Protein AF-A0A2U3C3G6-F1 (afdb_monomer_lite)

pLDDT: mean 70.12, std 12.12, range [46.81, 87.06]

Foldseek 3Di:
DVVVLLVLLLLLLVLLLVCLPPPCNVVLLQLVLCLQCVPPPVSSVVSSVVSVVLSVQCVVCVVVVPPVSVVVSSVVSSVVLVVSCVVPVVSVVSSVVSCCVRGDPPPPDDDDPDDPDPPPDDDDDDPDDPPDDDDDDDD

Secondary structure (DSSP, 8-state):
-HHHHHHHHHHHHHHHHHHTTSTTHHHHHHHHHHHHHTT-HHHHHHHHHHHHHHHHHHHHHHHTT-HHHHHHHHHHHHHHHHHHHHH-TTHHHHHHHHHHHHS------------SS---S-----S---S--PPPPP-

Structure (mmCIF, N/CA/C/O backbone):
data_AF-A0A2U3C3G6-F1
#
_entry.id   AF-A0A2U3C3G6-F1
#
loop_
_atom_site.group_PDB
_atom_site.id
_atom_site.type_symbol
_atom_site.label_atom_id
_atom_site.label_alt_id
_atom_site.label_comp_id
_atom_site.label_asym_id
_atom_site.label_entity_id
_atom_site.label_seq_id
_atom_site.pdbx_PDB_ins_code
_atom_site.Cartn_x
_atom_site.Cartn_y
_atom_site.Cartn_z
_atom_site.occupancy
_atom_site.B_iso_or_equiv
_atom_site.auth_seq_id
_atom_site.auth_comp_id
_atom_site.auth_asym_id
_atom_site.auth_atom_id
_atom_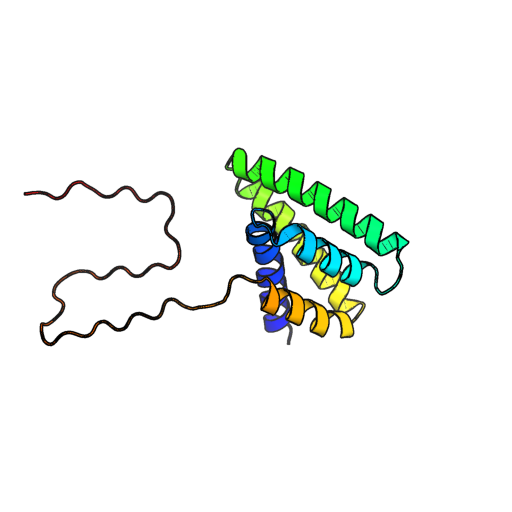site.pdbx_PDB_model_num
ATOM 1 N N . MET A 1 1 ? -19.864 -11.449 -4.490 1.00 47.25 1 MET A N 1
ATOM 2 C CA . MET A 1 1 ? -19.214 -10.653 -3.429 1.00 47.25 1 MET A CA 1
ATOM 3 C C . MET A 1 1 ? -17.730 -10.986 -3.290 1.00 47.25 1 MET A C 1
ATOM 5 O O . MET A 1 1 ? -16.923 -10.081 -3.440 1.00 47.25 1 MET A O 1
ATOM 9 N N . GLU A 1 2 ? -17.328 -12.249 -3.109 1.00 48.31 2 GLU A N 1
ATOM 10 C CA . GLU A 1 2 ? -15.903 -12.650 -3.076 1.00 48.31 2 GLU A CA 1
ATOM 11 C C . GLU A 1 2 ? -15.051 -12.307 -4.322 1.00 48.31 2 GLU A C 1
ATOM 13 O O . GLU A 1 2 ? -13.929 -11.834 -4.135 1.00 48.31 2 GLU A O 1
ATOM 18 N N . PRO A 1 3 ? -15.530 -12.435 -5.580 1.00 51.25 3 PRO A N 1
ATOM 19 C CA . PRO A 1 3 ? -14.701 -12.106 -6.746 1.00 51.25 3 PRO A CA 1
ATOM 20 C C . PRO A 1 3 ? -14.418 -10.602 -6.876 1.00 51.25 3 PRO A C 1
ATOM 22 O O . PRO A 1 3 ? -13.361 -10.218 -7.367 1.00 51.25 3 PRO A O 1
ATOM 25 N N . GLN A 1 4 ? -15.322 -9.741 -6.391 1.00 51.25 4 GLN A N 1
ATOM 26 C CA . GLN A 1 4 ? -15.100 -8.291 -6.373 1.00 51.25 4 GLN A CA 1
ATOM 27 C C . GLN A 1 4 ? -14.078 -7.879 -5.302 1.00 51.25 4 GLN A C 1
ATOM 29 O O . GLN A 1 4 ? -13.281 -6.977 -5.534 1.00 51.25 4 GLN A O 1
ATOM 34 N N . LEU A 1 5 ? -14.072 -8.557 -4.149 1.00 55.59 5 LEU A N 1
ATOM 35 C CA . LEU A 1 5 ? -13.086 -8.344 -3.083 1.00 55.59 5 LEU A CA 1
ATOM 36 C C . LEU A 1 5 ? -11.692 -8.835 -3.487 1.00 55.59 5 LEU A C 1
ATOM 38 O O . LEU A 1 5 ? -10.709 -8.158 -3.203 1.00 55.59 5 LEU A O 1
ATOM 42 N N . ALA A 1 6 ? -11.606 -9.968 -4.187 1.00 56.62 6 ALA A N 1
ATOM 43 C CA . ALA A 1 6 ? -10.348 -10.464 -4.738 1.00 56.62 6 ALA A CA 1
ATOM 44 C C . ALA A 1 6 ? -9.783 -9.507 -5.800 1.00 56.62 6 ALA A C 1
ATOM 46 O O . ALA A 1 6 ? -8.618 -9.135 -5.718 1.00 56.62 6 ALA A O 1
ATOM 47 N N . ALA A 1 7 ? -10.615 -9.029 -6.733 1.00 58.50 7 ALA A N 1
ATOM 48 C CA . ALA A 1 7 ? -10.197 -8.059 -7.745 1.00 58.50 7 ALA A CA 1
ATOM 49 C C . ALA A 1 7 ? -9.753 -6.716 -7.136 1.00 58.50 7 ALA A C 1
ATOM 51 O O . ALA A 1 7 ? -8.765 -6.136 -7.585 1.00 58.50 7 ALA A O 1
ATOM 52 N N . LEU A 1 8 ? -10.437 -6.243 -6.086 1.00 57.00 8 LEU A N 1
ATOM 53 C CA . LEU A 1 8 ? -10.054 -5.028 -5.364 1.00 57.00 8 LEU A CA 1
ATOM 54 C C . LEU A 1 8 ? -8.735 -5.211 -4.601 1.00 57.00 8 LEU A C 1
ATOM 56 O O . LEU A 1 8 ? -7.910 -4.306 -4.599 1.00 57.00 8 LEU A O 1
ATOM 60 N N . ALA A 1 9 ? -8.511 -6.380 -3.999 1.00 57.12 9 ALA A N 1
ATOM 61 C CA . ALA A 1 9 ? -7.263 -6.697 -3.310 1.00 57.12 9 ALA A CA 1
ATOM 62 C C . ALA A 1 9 ? -6.090 -6.815 -4.298 1.00 57.12 9 ALA A C 1
ATOM 64 O O . ALA A 1 9 ? -5.029 -6.251 -4.054 1.00 57.12 9 ALA A O 1
ATOM 65 N N . THR A 1 10 ? -6.299 -7.450 -5.455 1.00 59.34 10 THR A N 1
ATOM 66 C CA . THR A 1 10 ? -5.301 -7.498 -6.531 1.00 59.34 10 THR A CA 1
ATOM 67 C C . THR A 1 10 ? -4.997 -6.096 -7.069 1.00 59.34 10 THR A C 1
ATOM 69 O O . THR A 1 10 ? -3.829 -5.726 -7.155 1.00 59.34 10 THR A O 1
ATOM 72 N N . SER A 1 11 ? -6.021 -5.281 -7.359 1.00 57.75 11 SER A N 1
ATOM 73 C CA . SER A 1 11 ? -5.859 -3.897 -7.833 1.00 57.75 11 SER A CA 1
ATOM 74 C C . SER A 1 11 ? -5.152 -3.010 -6.797 1.00 57.75 11 SER A C 1
ATOM 76 O O . SER A 1 11 ? -4.205 -2.292 -7.134 1.00 57.75 11 SER A O 1
ATOM 78 N N . GLY A 1 12 ? -5.535 -3.137 -5.524 1.00 53.19 12 GLY A N 1
ATOM 79 C CA . GLY A 1 12 ? -4.923 -2.465 -4.380 1.00 53.19 12 GLY A CA 1
ATOM 80 C C . GLY A 1 12 ? -3.504 -2.931 -4.054 1.00 53.19 12 GLY A C 1
ATOM 81 O O . GLY A 1 12 ? -2.791 -2.198 -3.385 1.00 53.19 12 GLY A O 1
ATOM 82 N N . ALA A 1 13 ? -3.064 -4.087 -4.561 1.00 57.66 13 ALA A N 1
ATOM 83 C CA . ALA A 1 13 ? -1.692 -4.581 -4.426 1.00 57.66 13 ALA A CA 1
ATOM 84 C C . ALA A 1 13 ? -0.801 -4.224 -5.638 1.00 57.66 13 ALA A C 1
ATOM 86 O O . ALA A 1 13 ? 0.409 -4.083 -5.497 1.00 57.66 13 ALA A O 1
ATOM 87 N N . THR A 1 14 ? -1.373 -3.998 -6.828 1.00 56.50 14 THR A N 1
ATOM 88 C CA . THR A 1 14 ? -0.656 -3.401 -7.982 1.00 56.50 14 THR A CA 1
ATOM 89 C C . THR A 1 14 ? -0.460 -1.887 -7.866 1.00 56.50 14 THR A C 1
ATOM 91 O O . THR A 1 14 ? 0.491 -1.337 -8.415 1.00 56.50 14 THR A O 1
ATOM 94 N N . THR A 1 15 ? -1.351 -1.210 -7.146 1.00 56.31 15 THR A N 1
ATOM 95 C CA . THR A 1 15 ? -1.352 0.250 -6.963 1.00 56.31 15 THR A CA 1
ATOM 96 C C . THR A 1 15 ? -0.112 0.785 -6.207 1.00 56.31 15 THR A C 1
ATOM 98 O O . THR A 1 15 ? 0.474 1.768 -6.659 1.00 56.31 15 THR A O 1
ATOM 101 N N . PRO A 1 16 ? 0.386 0.136 -5.133 1.00 53.34 16 PRO A N 1
ATOM 102 C CA . PRO A 1 16 ? 1.579 0.562 -4.409 1.00 53.34 16 PRO A CA 1
ATOM 103 C C . PRO A 1 16 ? 2.838 0.560 -5.278 1.00 53.34 16 PRO A C 1
ATOM 105 O O . PRO A 1 16 ? 3.597 1.514 -5.202 1.00 53.34 16 PRO A O 1
ATOM 108 N N . VAL A 1 17 ? 3.023 -0.420 -6.172 1.00 55.69 17 VAL A N 1
ATOM 109 C CA . VAL A 1 17 ? 4.206 -0.503 -7.056 1.00 55.69 17 VAL A CA 1
ATOM 110 C C . VAL A 1 17 ? 4.303 0.699 -8.002 1.00 55.69 17 VAL A C 1
ATOM 112 O O . VAL A 1 17 ? 5.374 1.276 -8.161 1.00 55.69 17 VAL A O 1
ATOM 115 N N . GLY A 1 18 ? 3.177 1.131 -8.582 1.00 53.12 18 GLY A N 1
ATOM 116 C CA . GLY A 1 18 ? 3.125 2.328 -9.431 1.00 53.12 18 GLY A CA 1
ATOM 117 C C . GLY A 1 18 ? 3.231 3.641 -8.647 1.00 53.12 18 GLY A C 1
ATOM 118 O O . GLY A 1 18 ? 3.781 4.619 -9.148 1.00 53.12 18 GLY A O 1
ATOM 119 N N . LEU A 1 19 ? 2.744 3.669 -7.403 1.00 56.41 19 LEU A N 1
ATOM 120 C CA . LEU A 1 19 ? 2.791 4.863 -6.558 1.00 56.41 19 LEU A CA 1
ATOM 121 C C . LEU A 1 19 ? 4.134 5.074 -5.875 1.00 56.41 19 LEU A C 1
ATOM 123 O O . LEU A 1 19 ? 4.515 6.226 -5.696 1.00 56.41 19 LEU A O 1
ATOM 127 N N . MET A 1 20 ? 4.838 4.000 -5.508 1.00 56.38 20 MET A N 1
ATOM 128 C CA . MET A 1 20 ? 6.124 4.017 -4.797 1.00 56.38 20 MET A CA 1
ATOM 129 C C . MET A 1 20 ? 7.236 4.723 -5.586 1.00 56.38 20 MET A C 1
ATOM 131 O O . MET A 1 20 ? 8.181 5.223 -4.973 1.00 56.38 20 MET A O 1
ATOM 135 N N . VAL A 1 21 ? 7.098 4.820 -6.911 1.00 51.44 21 VAL A N 1
ATOM 136 C CA . VAL A 1 21 ? 7.993 5.558 -7.824 1.00 51.44 21 VAL A CA 1
ATOM 137 C C . VAL A 1 21 ? 7.428 6.915 -8.268 1.00 51.44 21 VAL A C 1
ATOM 139 O O . VAL A 1 21 ? 8.055 7.618 -9.054 1.00 51.44 21 VAL A O 1
ATOM 142 N N . SER A 1 22 ? 6.247 7.295 -7.774 1.00 56.09 22 SER A N 1
ATOM 143 C CA . SER A 1 22 ? 5.582 8.561 -8.091 1.00 56.09 22 SER A CA 1
ATOM 144 C C . SER A 1 22 ? 5.646 9.537 -6.915 1.00 56.09 22 SER A C 1
ATOM 146 O O . SER A 1 22 ? 5.686 9.129 -5.750 1.00 56.09 22 SER A O 1
ATOM 148 N N . ASP A 1 23 ? 5.516 10.833 -7.199 1.00 53.97 23 ASP A N 1
ATOM 149 C CA . ASP A 1 23 ? 5.373 11.875 -6.170 1.00 53.97 23 ASP A CA 1
ATOM 150 C C . ASP A 1 23 ? 4.137 11.664 -5.257 1.00 53.97 23 ASP A C 1
ATOM 152 O O . ASP A 1 23 ? 4.030 12.260 -4.183 1.00 53.97 23 ASP A O 1
ATOM 156 N N . GLY A 1 24 ? 3.212 10.772 -5.642 1.00 63.38 24 GLY A N 1
ATOM 157 C CA . GLY A 1 24 ? 2.016 10.399 -4.883 1.00 63.38 24 GLY A CA 1
ATOM 158 C C . GLY A 1 24 ? 2.251 9.443 -3.704 1.00 63.38 24 GLY A C 1
ATOM 159 O O . GLY A 1 24 ? 1.365 9.323 -2.852 1.00 63.38 24 GLY A O 1
ATOM 160 N N . TRP A 1 25 ? 3.425 8.800 -3.587 1.00 71.31 25 TRP A N 1
ATOM 161 C CA . TRP A 1 25 ? 3.705 7.820 -2.521 1.00 71.31 25 TRP A CA 1
ATOM 162 C C . TRP A 1 25 ? 3.487 8.384 -1.117 1.00 71.31 25 TRP A C 1
ATOM 164 O O . TRP A 1 25 ? 2.832 7.763 -0.284 1.00 71.31 25 TRP A O 1
ATOM 174 N N . ALA A 1 26 ? 4.007 9.582 -0.843 1.00 73.44 26 ALA A N 1
ATOM 175 C CA . ALA A 1 26 ? 3.933 10.169 0.491 1.00 73.44 26 ALA A CA 1
ATOM 176 C C . ALA A 1 26 ? 2.480 10.411 0.940 1.00 73.44 26 ALA A C 1
ATOM 178 O O . ALA A 1 26 ? 2.169 10.306 2.128 1.00 73.44 26 ALA A O 1
ATOM 179 N N . GLN A 1 27 ? 1.583 10.724 0.002 1.00 75.25 27 GLN A N 1
ATOM 180 C CA . GLN A 1 27 ? 0.161 10.909 0.281 1.00 75.25 27 GLN A CA 1
ATOM 181 C C . GLN A 1 27 ? -0.568 9.568 0.426 1.00 75.25 27 GLN A C 1
ATOM 183 O O . GLN A 1 27 ? -1.350 9.409 1.366 1.00 75.25 27 GLN A O 1
ATOM 188 N N . ALA A 1 28 ? -0.271 8.603 -0.447 1.00 74.12 28 ALA A N 1
ATOM 189 C CA . ALA A 1 28 ? -0.823 7.254 -0.381 1.00 74.12 28 ALA A CA 1
ATOM 190 C C . ALA A 1 28 ? -0.436 6.552 0.930 1.00 74.12 28 ALA A C 1
ATOM 192 O O . ALA A 1 28 ? -1.311 6.069 1.647 1.00 74.12 28 ALA A O 1
ATOM 193 N N . ARG A 1 29 ? 0.848 6.600 1.312 1.00 81.31 29 ARG A N 1
ATOM 194 C CA . ARG A 1 29 ? 1.374 6.029 2.561 1.00 81.31 29 ARG A CA 1
ATOM 195 C C . ARG A 1 29 ? 0.613 6.535 3.777 1.00 81.31 29 ARG A C 1
ATOM 197 O O . ARG A 1 29 ? 0.185 5.730 4.592 1.00 81.31 29 ARG A O 1
ATOM 204 N N . ARG A 1 30 ? 0.396 7.852 3.888 1.00 81.94 30 ARG A N 1
ATOM 205 C CA . ARG A 1 30 ? -0.342 8.439 5.021 1.00 81.94 30 ARG A CA 1
ATOM 206 C C . ARG A 1 30 ? -1.762 7.895 5.133 1.00 81.94 30 ARG A C 1
ATOM 208 O O . ARG A 1 30 ? -2.214 7.609 6.236 1.00 81.94 30 ARG A O 1
ATOM 215 N N . ARG A 1 31 ? -2.469 7.746 4.013 1.00 81.56 31 ARG A N 1
ATOM 216 C CA . ARG A 1 31 ? -3.849 7.255 4.049 1.00 81.56 31 ARG A CA 1
ATOM 217 C C . ARG A 1 31 ? -3.942 5.743 4.246 1.00 81.56 31 ARG A C 1
ATOM 219 O O . ARG A 1 31 ? -4.827 5.302 4.966 1.00 81.56 31 ARG A O 1
ATOM 226 N N . ILE A 1 32 ? -3.028 4.961 3.672 1.00 80.69 32 ILE A N 1
ATOM 227 C CA . ILE A 1 32 ? -2.959 3.513 3.917 1.00 80.69 32 ILE A CA 1
ATOM 228 C C . ILE A 1 32 ? -2.591 3.259 5.387 1.00 80.69 32 ILE A C 1
ATOM 230 O O . ILE A 1 32 ? -3.243 2.467 6.057 1.00 80.69 32 ILE A O 1
ATOM 234 N N . ALA A 1 33 ? -1.625 3.997 5.937 1.00 86.06 33 ALA A N 1
ATOM 235 C CA . ALA A 1 33 ? -1.292 3.952 7.358 1.00 86.06 33 ALA A CA 1
ATOM 236 C C . ALA A 1 33 ? -2.497 4.302 8.250 1.00 86.06 33 ALA A C 1
ATOM 238 O O . ALA A 1 33 ? -2.782 3.586 9.206 1.00 86.06 33 ALA A O 1
ATOM 239 N N . ALA A 1 34 ? -3.260 5.347 7.908 1.00 85.44 34 ALA A N 1
ATOM 240 C CA . ALA A 1 34 ? -4.492 5.693 8.619 1.00 85.44 34 ALA A CA 1
ATOM 241 C C . ALA A 1 34 ? -5.560 4.585 8.527 1.00 85.44 34 ALA A C 1
ATOM 243 O O . ALA A 1 34 ? -6.223 4.290 9.524 1.00 85.44 34 ALA A O 1
ATOM 244 N N . LEU A 1 35 ? -5.677 3.928 7.367 1.00 84.50 35 LEU A N 1
ATOM 245 C CA . LEU A 1 35 ? -6.577 2.796 7.146 1.00 84.50 35 LEU A CA 1
ATOM 246 C C . LEU A 1 3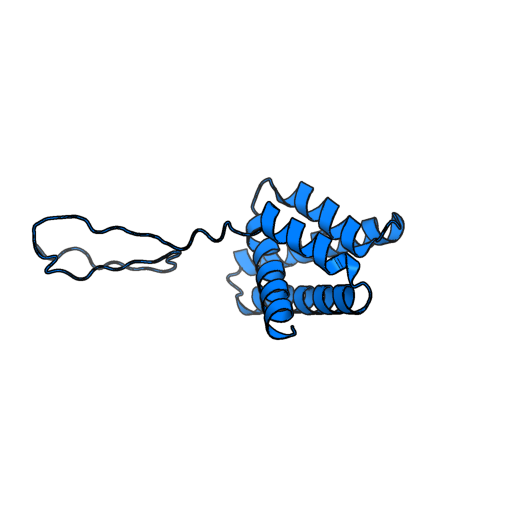5 ? -6.223 1.605 8.054 1.00 84.50 35 LEU A C 1
ATOM 248 O O . LEU A 1 35 ? -7.114 0.998 8.640 1.00 84.50 35 LEU A O 1
ATOM 252 N N . PHE A 1 36 ? -4.939 1.285 8.227 1.00 83.25 36 PHE A N 1
ATOM 253 C CA . PHE A 1 36 ? -4.507 0.229 9.154 1.00 83.25 36 PHE A CA 1
ATOM 254 C C . PHE A 1 36 ? -4.566 0.663 10.628 1.00 83.25 36 PHE A C 1
ATOM 256 O O . PHE A 1 36 ? -4.858 -0.161 11.499 1.00 83.25 36 PHE A O 1
ATOM 263 N N . GLY A 1 37 ? -4.345 1.950 10.906 1.00 84.88 37 GLY A N 1
ATOM 264 C CA . GLY A 1 37 ? -4.400 2.532 12.245 1.00 84.8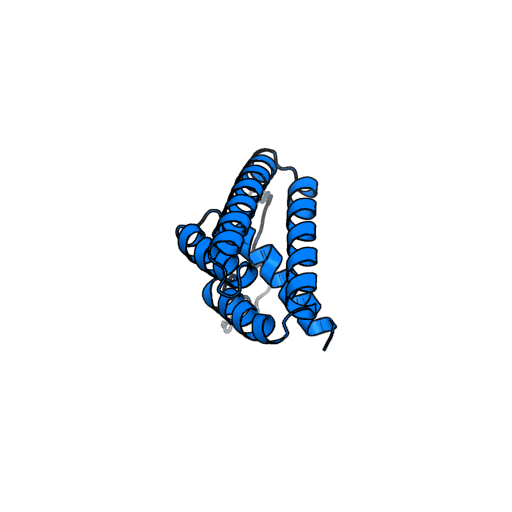8 37 GLY A CA 1
ATOM 265 C C . GLY A 1 37 ? -5.813 2.667 12.813 1.00 84.88 37 GLY A C 1
ATOM 266 O O . GLY A 1 37 ? -5.982 2.596 14.025 1.00 84.88 37 GLY A O 1
ATOM 267 N N . ARG A 1 38 ? -6.846 2.828 11.970 1.00 84.25 38 ARG A N 1
ATOM 268 C CA . ARG A 1 38 ? -8.265 2.959 12.379 1.00 84.25 38 ARG A CA 1
ATOM 269 C C . ARG A 1 38 ? -8.486 3.961 13.527 1.00 84.25 38 ARG A C 1
ATOM 271 O O . ARG A 1 38 ? -9.241 3.703 14.459 1.00 84.25 38 ARG A O 1
ATOM 278 N N . GLY A 1 39 ? -7.804 5.106 13.462 1.00 80.06 39 GLY A N 1
ATOM 279 C CA . GLY A 1 39 ? -7.873 6.171 14.475 1.00 80.06 39 GLY A CA 1
ATOM 280 C C . GLY A 1 39 ? -6.880 6.035 15.637 1.00 80.06 39 GLY A C 1
ATOM 281 O O . GLY A 1 39 ? -6.765 6.956 16.441 1.00 80.06 39 GLY A O 1
ATOM 282 N N . ASP A 1 40 ? -6.129 4.936 15.709 1.00 86.50 40 ASP A N 1
ATOM 283 C CA . ASP A 1 40 ? -5.004 4.754 16.627 1.00 86.50 40 ASP A CA 1
ATOM 284 C C . ASP A 1 40 ? -3.706 5.240 15.963 1.00 86.50 40 ASP A C 1
ATOM 286 O O . ASP A 1 40 ? -3.226 4.663 14.983 1.00 86.50 40 ASP A O 1
ATOM 290 N N . ALA A 1 41 ? -3.147 6.329 16.498 1.00 84.31 41 ALA A N 1
ATOM 291 C CA . ALA A 1 41 ? -1.952 6.964 15.954 1.00 84.31 41 ALA A CA 1
ATOM 292 C C . ALA A 1 41 ? -0.704 6.071 16.050 1.00 84.31 41 ALA A C 1
ATOM 294 O O . ALA A 1 41 ? 0.118 6.095 15.139 1.00 84.31 41 ALA A O 1
ATOM 295 N N . ALA A 1 42 ? -0.574 5.256 17.103 1.00 85.38 42 ALA A N 1
ATOM 296 C CA . ALA A 1 42 ? 0.576 4.367 17.256 1.00 85.38 42 ALA A CA 1
ATOM 297 C C . ALA A 1 42 ? 0.542 3.258 16.197 1.00 85.38 42 ALA A C 1
ATOM 299 O O . ALA A 1 42 ? 1.527 3.031 15.500 1.00 85.38 42 ALA A O 1
ATOM 300 N N . ARG A 1 43 ? -0.632 2.649 15.982 1.00 84.69 43 ARG A N 1
ATOM 301 C CA . ARG A 1 43 ? -0.803 1.658 14.908 1.00 84.69 43 ARG A CA 1
ATOM 302 C C . ARG A 1 43 ? -0.624 2.243 13.512 1.00 84.69 43 ARG A C 1
ATOM 304 O O . ARG A 1 43 ? -0.164 1.536 12.618 1.00 84.69 43 ARG A O 1
ATOM 311 N N . ALA A 1 44 ? -1.013 3.500 13.308 1.00 84.50 44 ALA A N 1
ATOM 312 C CA . ALA A 1 44 ? -0.790 4.176 12.037 1.00 84.50 44 ALA A CA 1
ATOM 313 C C . ALA A 1 44 ? 0.711 4.373 11.764 1.00 84.50 44 ALA A C 1
ATOM 315 O O . ALA A 1 44 ? 1.157 4.110 10.650 1.00 84.50 44 ALA A O 1
ATOM 316 N N . GLU A 1 45 ? 1.497 4.779 12.764 1.00 84.69 45 GLU A N 1
ATOM 317 C CA . GLU A 1 45 ? 2.957 4.906 12.634 1.00 84.69 45 GLU A CA 1
ATOM 318 C C . GLU A 1 45 ? 3.637 3.550 12.386 1.00 84.69 45 GLU A C 1
ATOM 320 O O . GLU A 1 45 ? 4.468 3.437 11.482 1.00 84.69 45 GLU A O 1
ATOM 325 N N . ASP A 1 46 ? 3.223 2.493 13.089 1.00 86.81 46 ASP A N 1
ATOM 326 C CA . ASP A 1 46 ? 3.739 1.137 12.856 1.00 86.81 46 ASP A CA 1
ATOM 327 C C . ASP A 1 46 ? 3.468 0.671 11.414 1.00 86.81 46 ASP A C 1
ATOM 329 O O . ASP A 1 46 ? 4.367 0.191 10.717 1.00 86.81 46 ASP A O 1
ATOM 333 N N . ALA A 1 47 ? 2.238 0.875 10.927 1.00 85.62 47 ALA A N 1
ATOM 334 C CA . ALA A 1 47 ? 1.857 0.550 9.554 1.00 85.62 47 ALA A CA 1
ATOM 335 C C . ALA A 1 47 ? 2.625 1.395 8.523 1.00 85.62 47 ALA A C 1
ATOM 337 O O . ALA A 1 47 ? 3.022 0.893 7.472 1.00 85.62 47 ALA A O 1
ATOM 338 N N . ALA A 1 48 ? 2.871 2.673 8.817 1.00 83.44 48 ALA A N 1
ATOM 339 C CA . ALA A 1 48 ? 3.695 3.547 7.990 1.00 83.44 48 ALA A CA 1
ATOM 340 C C . ALA A 1 48 ? 5.151 3.063 7.888 1.00 83.44 48 ALA A C 1
ATOM 342 O O . ALA A 1 48 ? 5.738 3.168 6.809 1.00 83.44 48 ALA A O 1
ATOM 343 N N . GLY A 1 49 ? 5.720 2.542 8.978 1.00 86.50 49 GLY A N 1
ATOM 344 C CA . GLY A 1 49 ? 7.062 1.962 8.994 1.00 86.50 49 GLY A CA 1
ATOM 345 C C . GLY A 1 49 ? 7.163 0.669 8.181 1.00 86.50 49 GLY A C 1
ATOM 346 O O . GLY A 1 49 ? 8.118 0.494 7.425 1.00 86.50 49 GLY A O 1
ATOM 347 N N . GLU A 1 50 ? 6.162 -0.210 8.283 1.00 85.81 50 GLU A N 1
ATOM 348 C CA . GLU A 1 50 ? 6.065 -1.426 7.459 1.00 85.81 50 GLU A CA 1
ATOM 349 C C . GLU A 1 50 ? 5.966 -1.090 5.963 1.00 85.81 50 GLU A C 1
ATOM 351 O O . GLU A 1 50 ? 6.699 -1.648 5.146 1.00 85.81 50 GLU A O 1
ATOM 356 N N . LEU A 1 51 ? 5.134 -0.106 5.602 1.00 84.44 51 LEU A N 1
ATOM 357 C CA . LEU A 1 51 ? 4.999 0.368 4.221 1.00 84.44 51 LEU A CA 1
ATOM 358 C C . LEU A 1 51 ? 6.328 0.871 3.637 1.00 84.44 51 LEU A C 1
ATOM 360 O O . LEU A 1 51 ? 6.614 0.619 2.467 1.00 84.44 51 LEU A O 1
ATOM 364 N N . GLU A 1 52 ? 7.147 1.575 4.423 1.00 84.94 52 GLU A N 1
ATOM 365 C CA . GLU A 1 52 ? 8.436 2.095 3.947 1.00 84.94 52 GLU A CA 1
ATOM 366 C C . GLU A 1 52 ? 9.506 0.993 3.830 1.00 84.94 52 GLU A C 1
ATOM 368 O O . GLU A 1 52 ? 10.309 1.009 2.890 1.00 84.94 52 GLU A O 1
ATOM 373 N N . ARG A 1 53 ? 9.486 -0.009 4.722 1.00 87.06 53 ARG A N 1
ATOM 374 C CA . ARG A 1 53 ? 10.332 -1.209 4.590 1.00 87.06 53 ARG A CA 1
ATOM 375 C C . ARG A 1 53 ? 9.989 -1.992 3.328 1.00 87.06 53 ARG A C 1
ATOM 377 O O . ARG A 1 53 ? 10.862 -2.185 2.485 1.00 87.06 53 ARG A O 1
ATOM 384 N N . SER A 1 54 ? 8.710 -2.313 3.143 1.00 81.94 54 SER A N 1
ATOM 385 C CA . SER A 1 54 ? 8.213 -2.986 1.938 1.00 81.94 54 SER A CA 1
ATOM 386 C C . SER A 1 54 ? 8.560 -2.221 0.657 1.00 81.94 54 SER A C 1
ATOM 388 O O . SER A 1 54 ? 8.925 -2.826 -0.346 1.00 81.94 54 SER A O 1
ATOM 390 N N . ARG A 1 55 ? 8.499 -0.879 0.671 1.00 80.31 55 ARG A N 1
ATOM 391 C CA . ARG A 1 55 ? 8.918 -0.050 -0.472 1.00 80.31 55 ARG A CA 1
ATOM 392 C C . ARG A 1 55 ? 10.399 -0.210 -0.795 1.00 80.31 55 ARG A C 1
ATOM 394 O O . ARG A 1 55 ? 10.759 -0.299 -1.968 1.00 80.31 55 ARG A O 1
ATOM 401 N N . THR A 1 56 ? 11.248 -0.205 0.226 1.00 83.75 56 THR A N 1
ATOM 402 C CA . THR A 1 56 ? 12.696 -0.368 0.060 1.00 83.75 56 THR A CA 1
ATOM 403 C C . THR A 1 56 ? 13.009 -1.723 -0.572 1.00 83.75 56 THR A C 1
ATOM 405 O O . THR A 1 56 ? 13.720 -1.786 -1.573 1.00 83.75 56 THR A O 1
ATOM 408 N N . GLU A 1 57 ? 12.411 -2.794 -0.050 1.00 80.94 57 GLU A N 1
ATOM 409 C CA . GLU A 1 57 ? 12.565 -4.156 -0.574 1.00 80.94 57 GLU A CA 1
ATOM 410 C C . GLU A 1 57 ? 12.055 -4.279 -2.013 1.00 80.94 57 GLU A C 1
ATOM 412 O O . GLU A 1 57 ? 12.739 -4.831 -2.873 1.00 80.94 57 GLU A O 1
ATOM 417 N N . LEU A 1 58 ? 10.899 -3.684 -2.308 1.00 77.19 58 LEU A N 1
ATOM 418 C CA . LEU A 1 58 ? 10.323 -3.687 -3.648 1.00 77.19 58 LEU A CA 1
ATOM 419 C C . LEU A 1 58 ? 11.177 -2.912 -4.663 1.00 77.19 58 LEU A C 1
ATOM 421 O O . LEU A 1 58 ? 11.261 -3.302 -5.829 1.00 77.19 58 LEU A O 1
ATOM 425 N N . THR A 1 59 ? 11.825 -1.831 -4.225 1.00 77.69 59 THR A N 1
ATOM 426 C CA . THR A 1 59 ? 12.735 -1.037 -5.064 1.00 77.69 59 THR A CA 1
ATOM 427 C C . THR A 1 59 ? 13.979 -1.853 -5.402 1.00 77.69 59 THR A C 1
ATOM 429 O O . THR A 1 59 ? 14.327 -1.975 -6.572 1.00 77.69 59 THR A O 1
ATOM 432 N N . LEU A 1 60 ? 14.580 -2.509 -4.404 1.00 79.88 60 LEU A N 1
ATOM 433 C CA . LEU A 1 60 ? 15.729 -3.399 -4.600 1.00 79.88 60 LEU A CA 1
ATOM 434 C C . LEU A 1 60 ? 15.401 -4.582 -5.520 1.00 79.88 60 LEU A C 1
ATOM 436 O O . LEU A 1 60 ? 16.182 -4.892 -6.416 1.00 79.88 60 LEU A O 1
ATOM 440 N N . ALA A 1 61 ? 14.242 -5.219 -5.334 1.00 75.12 61 ALA A N 1
ATOM 441 C CA . ALA A 1 61 ? 13.789 -6.312 -6.192 1.00 75.12 61 ALA A CA 1
ATOM 442 C C . ALA A 1 61 ? 13.557 -5.847 -7.640 1.00 75.12 61 ALA A C 1
ATOM 444 O O . ALA A 1 61 ? 13.937 -6.541 -8.583 1.00 75.12 61 ALA A O 1
ATOM 445 N N . SER A 1 62 ? 12.990 -4.650 -7.825 1.00 70.94 62 SER A N 1
ATOM 446 C CA . SER A 1 62 ? 12.770 -4.068 -9.155 1.00 70.94 62 SER A CA 1
ATOM 447 C C . SER A 1 62 ? 14.087 -3.746 -9.862 1.00 70.94 62 SER A C 1
ATOM 449 O O . SER A 1 62 ? 14.252 -4.111 -11.026 1.00 70.94 62 SER A O 1
ATOM 451 N N . ASP A 1 63 ? 15.039 -3.132 -9.157 1.00 71.38 63 ASP A N 1
ATOM 452 C CA . ASP A 1 63 ? 16.370 -2.814 -9.689 1.00 71.38 63 ASP A CA 1
ATOM 453 C C . ASP A 1 63 ? 17.164 -4.082 -10.044 1.00 71.38 63 ASP A C 1
ATOM 455 O O . ASP A 1 63 ? 17.919 -4.101 -11.017 1.00 71.38 63 ASP A O 1
ATOM 459 N N . ALA A 1 64 ? 16.962 -5.165 -9.287 1.00 76.25 64 ALA A N 1
ATOM 460 C CA . ALA A 1 64 ? 17.550 -6.475 -9.554 1.00 76.25 64 ALA A CA 1
ATOM 461 C C . ALA A 1 64 ? 16.829 -7.269 -10.664 1.00 76.25 64 ALA A C 1
ATOM 463 O O . ALA A 1 64 ? 17.336 -8.305 -11.095 1.00 76.25 64 ALA A O 1
ATOM 464 N N . GLY A 1 65 ? 15.660 -6.813 -11.131 1.00 74.25 65 GLY A N 1
ATOM 465 C CA . GLY A 1 65 ? 14.819 -7.551 -12.078 1.00 74.25 65 GLY A CA 1
ATOM 466 C C . GLY A 1 65 ? 14.196 -8.828 -11.496 1.00 74.25 65 GLY A C 1
ATOM 467 O O . GLY A 1 65 ? 13.818 -9.724 -12.252 1.00 74.25 65 GLY A O 1
ATOM 468 N N . ASP A 1 66 ? 14.093 -8.925 -10.169 1.00 76.75 66 ASP A N 1
ATOM 469 C CA . ASP A 1 66 ? 13.557 -10.081 -9.452 1.00 76.75 66 ASP A CA 1
ATOM 470 C C . ASP A 1 66 ? 12.023 -10.014 -9.385 1.00 76.75 66 ASP A C 1
ATOM 472 O O . ASP A 1 66 ? 11.413 -9.485 -8.449 1.00 76.75 66 ASP A O 1
ATOM 476 N N . ALA A 1 67 ? 11.385 -10.541 -10.430 1.00 75.81 67 ALA A N 1
ATOM 477 C CA . ALA A 1 67 ? 9.931 -10.562 -10.549 1.00 75.81 67 ALA A CA 1
ATOM 478 C C . ALA A 1 67 ? 9.245 -11.419 -9.467 1.00 75.81 67 ALA A C 1
ATOM 480 O O . ALA A 1 67 ? 8.107 -11.119 -9.093 1.00 75.81 67 ALA A O 1
ATOM 481 N N . ASP A 1 68 ? 9.920 -12.451 -8.954 1.00 74.31 68 ASP A N 1
ATOM 482 C CA . ASP A 1 68 ? 9.370 -13.344 -7.932 1.00 74.31 68 ASP A CA 1
ATOM 483 C C . ASP A 1 68 ? 9.338 -12.649 -6.567 1.00 74.31 68 ASP A C 1
ATOM 485 O O . ASP A 1 68 ? 8.318 -12.697 -5.875 1.00 74.31 68 ASP A O 1
ATOM 489 N N . ALA A 1 69 ? 10.397 -11.914 -6.212 1.00 76.06 69 ALA A N 1
ATOM 490 C CA . ALA A 1 69 ? 10.425 -11.090 -5.005 1.00 76.06 69 ALA A CA 1
ATOM 491 C C . ALA A 1 69 ? 9.358 -9.981 -5.043 1.00 76.06 69 ALA A C 1
ATOM 493 O O . ALA A 1 69 ? 8.629 -9.783 -4.068 1.00 76.06 69 ALA A O 1
ATOM 494 N N . VAL A 1 70 ? 9.185 -9.310 -6.189 1.00 73.44 70 VAL A N 1
ATOM 495 C CA . VAL A 1 70 ? 8.106 -8.320 -6.373 1.00 73.44 70 VAL A CA 1
ATOM 496 C C . VAL A 1 70 ? 6.723 -8.962 -6.193 1.00 73.44 70 VAL A C 1
ATOM 498 O O . VAL A 1 70 ? 5.842 -8.381 -5.552 1.00 73.44 70 VAL A O 1
ATOM 501 N N . ALA A 1 71 ? 6.510 -10.166 -6.732 1.00 73.69 71 ALA A N 1
ATOM 502 C CA . ALA A 1 71 ? 5.247 -10.885 -6.593 1.00 73.69 71 ALA A CA 1
ATOM 503 C C . ALA A 1 71 ? 4.975 -11.337 -5.147 1.00 73.69 71 ALA A C 1
ATOM 505 O O . ALA A 1 71 ? 3.825 -11.270 -4.702 1.00 73.69 71 ALA A O 1
ATOM 506 N N . ALA A 1 72 ? 6.009 -11.751 -4.411 1.00 77.81 72 ALA A N 1
ATOM 507 C CA . ALA A 1 72 ? 5.907 -12.151 -3.010 1.00 77.81 72 ALA A CA 1
ATOM 508 C C . ALA A 1 72 ? 5.469 -10.981 -2.117 1.00 77.81 72 ALA A C 1
ATOM 510 O O . ALA A 1 72 ? 4.435 -11.078 -1.454 1.00 77.81 72 ALA A O 1
ATOM 511 N N . ILE A 1 73 ? 6.167 -9.841 -2.205 1.00 79.31 73 ILE A N 1
ATOM 512 C CA . ILE A 1 73 ? 5.838 -8.618 -1.452 1.00 79.31 73 ILE A CA 1
ATOM 513 C C . ILE A 1 73 ? 4.400 -8.175 -1.758 1.00 79.31 73 ILE A C 1
ATOM 515 O O . ILE A 1 73 ? 3.625 -7.841 -0.861 1.00 79.31 73 ILE A O 1
ATOM 519 N N . ARG A 1 74 ? 3.987 -8.232 -3.032 1.00 75.50 74 ARG A N 1
ATOM 520 C CA . ARG A 1 74 ? 2.604 -7.931 -3.427 1.00 75.50 74 ARG A CA 1
ATOM 521 C C . ARG A 1 74 ? 1.591 -8.869 -2.756 1.00 75.50 74 ARG A C 1
ATOM 523 O O . ARG A 1 74 ? 0.534 -8.415 -2.314 1.00 75.50 74 ARG A O 1
ATOM 530 N N . GLY A 1 75 ? 1.890 -10.166 -2.712 1.00 73.69 75 GLY A N 1
ATOM 531 C CA . GLY A 1 75 ? 1.022 -11.181 -2.116 1.00 73.69 75 GLY A CA 1
ATOM 532 C C . GLY A 1 75 ? 0.814 -10.993 -0.612 1.00 73.69 75 GLY A C 1
ATOM 533 O O . GLY A 1 75 ? -0.297 -11.200 -0.118 1.00 73.69 75 GLY A O 1
ATOM 534 N N . GLU A 1 76 ? 1.845 -10.550 0.106 1.00 81.81 76 GLU A N 1
ATOM 535 C CA . GLU A 1 76 ? 1.773 -10.256 1.542 1.00 81.81 76 GLU A CA 1
ATOM 536 C C . GLU A 1 76 ? 0.782 -9.125 1.836 1.00 81.81 76 GLU A C 1
ATOM 538 O O . GLU A 1 76 ? -0.175 -9.314 2.597 1.00 81.81 76 GLU A O 1
ATOM 543 N N . TRP A 1 77 ? 0.914 -8.000 1.131 1.00 81.31 77 TRP A N 1
ATOM 544 C CA .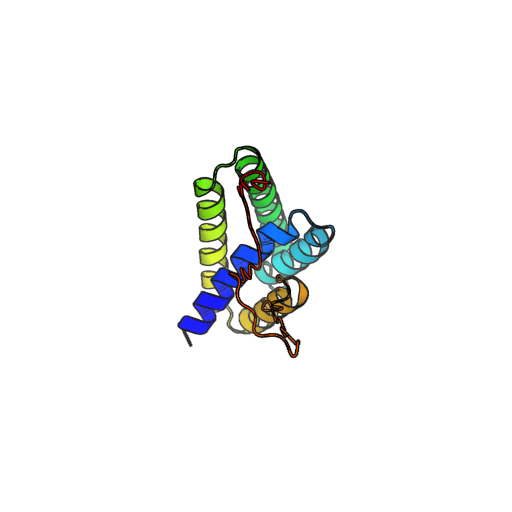 TRP A 1 77 ? -0.015 -6.875 1.254 1.00 81.31 77 TRP A CA 1
ATOM 545 C C . TRP A 1 77 ? -1.443 -7.235 0.838 1.00 81.31 77 TRP A C 1
ATOM 547 O O . TRP A 1 77 ? -2.407 -6.795 1.470 1.00 81.31 77 TRP A O 1
ATOM 557 N N . GLU A 1 78 ? -1.609 -8.071 -0.192 1.00 75.00 78 GLU A N 1
ATOM 558 C CA . GLU A 1 78 ? -2.929 -8.565 -0.588 1.00 75.00 78 GLU A CA 1
ATOM 559 C C . GLU A 1 78 ? -3.587 -9.372 0.547 1.00 75.00 78 GLU A C 1
ATOM 561 O O . GLU A 1 78 ? -4.784 -9.221 0.823 1.00 75.00 78 GLU A O 1
ATOM 566 N N . ALA A 1 79 ? -2.812 -10.205 1.247 1.00 79.44 79 ALA A N 1
ATOM 567 C CA . ALA A 1 79 ? -3.294 -10.965 2.392 1.00 79.44 79 ALA A CA 1
ATOM 568 C C . ALA A 1 79 ? -3.662 -10.059 3.579 1.00 79.44 79 ALA A C 1
ATOM 570 O O . ALA A 1 79 ? -4.700 -10.289 4.214 1.00 79.44 79 ALA 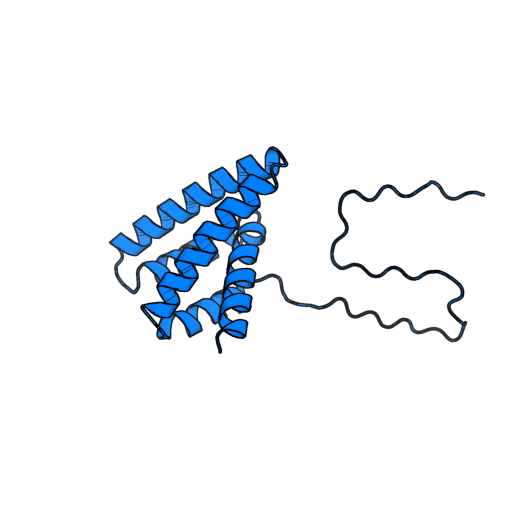A O 1
ATOM 571 N N . ASP A 1 80 ? -2.869 -9.022 3.853 1.00 83.00 80 ASP A N 1
ATOM 572 C CA . ASP A 1 80 ? -3.128 -8.059 4.928 1.00 83.00 80 ASP A CA 1
ATOM 573 C C . ASP A 1 80 ? -4.353 -7.191 4.676 1.00 83.00 80 ASP A C 1
ATOM 575 O O . ASP A 1 80 ? -5.210 -7.070 5.555 1.00 83.00 80 ASP A O 1
ATOM 579 N N . LEU A 1 81 ? -4.517 -6.677 3.458 1.00 79.88 81 LEU A N 1
ATOM 580 C CA . LEU A 1 81 ? -5.722 -5.946 3.074 1.00 79.88 81 LEU A CA 1
ATOM 581 C C . LEU A 1 81 ? -6.959 -6.833 3.211 1.00 79.88 81 LEU A C 1
ATOM 583 O O . LEU A 1 81 ? -7.944 -6.418 3.819 1.00 79.88 81 LEU A O 1
ATOM 587 N N . ARG A 1 82 ? -6.902 -8.087 2.741 1.00 78.50 82 ARG A N 1
ATOM 588 C CA . ARG A 1 82 ? -7.998 -9.055 2.916 1.00 78.50 82 ARG A CA 1
ATOM 589 C C . ARG A 1 82 ? -8.306 -9.323 4.392 1.00 78.50 82 ARG A C 1
ATOM 591 O O . ARG A 1 82 ? -9.474 -9.482 4.745 1.00 78.50 82 ARG A O 1
ATOM 598 N N . ARG A 1 83 ? -7.291 -9.407 5.262 1.00 84.69 83 ARG A N 1
ATOM 599 C CA . ARG A 1 83 ? -7.489 -9.523 6.719 1.00 84.69 83 ARG A CA 1
ATOM 600 C C . ARG A 1 83 ? -8.180 -8.282 7.278 1.00 84.69 83 ARG A C 1
ATOM 602 O O . ARG A 1 83 ? -9.107 -8.431 8.073 1.00 84.69 83 ARG A O 1
ATOM 609 N N . LEU A 1 84 ? -7.780 -7.094 6.831 1.00 83.38 84 LEU A N 1
ATOM 610 C CA . LEU A 1 84 ? -8.347 -5.827 7.273 1.00 83.38 84 LEU A CA 1
ATOM 611 C C . LEU A 1 84 ? -9.830 -5.706 6.919 1.00 83.38 84 LEU A C 1
ATOM 613 O O . LEU A 1 84 ? -10.637 -5.527 7.825 1.00 83.38 84 LEU A O 1
ATOM 617 N N . VAL A 1 85 ? -10.205 -5.893 5.648 1.00 81.25 85 VAL A N 1
ATOM 618 C CA . VAL A 1 85 ? -11.615 -5.777 5.226 1.00 81.25 85 VAL A CA 1
ATOM 619 C C . VAL A 1 85 ? -12.521 -6.865 5.806 1.00 81.25 85 VAL A C 1
ATOM 621 O O . VAL A 1 85 ? -13.723 -6.657 5.936 1.00 81.25 85 VAL A O 1
ATOM 624 N N . ARG A 1 86 ? -11.973 -8.029 6.187 1.00 82.88 86 ARG A N 1
ATOM 625 C CA . ARG A 1 86 ? -12.737 -9.043 6.936 1.00 82.88 86 ARG A CA 1
ATOM 626 C C . ARG A 1 86 ? -13.006 -8.628 8.378 1.00 82.88 86 ARG A C 1
ATOM 628 O O . ARG A 1 86 ? -14.039 -9.000 8.924 1.00 82.88 86 ARG A O 1
ATOM 635 N N . ARG A 1 87 ? -12.059 -7.927 9.005 1.00 85.50 87 ARG A N 1
ATOM 636 C CA . ARG A 1 87 ? -12.176 -7.459 10.391 1.00 85.50 87 ARG A CA 1
ATOM 637 C C . ARG A 1 87 ? -13.040 -6.205 10.492 1.00 85.50 87 ARG A C 1
ATOM 639 O O . ARG A 1 87 ? -13.741 -6.042 11.483 1.00 85.50 87 ARG A O 1
ATOM 646 N N . ASP A 1 88 ? -12.963 -5.340 9.490 1.00 80.56 88 ASP A N 1
ATOM 647 C CA . ASP A 1 88 ? -13.638 -4.051 9.452 1.00 80.56 88 ASP A CA 1
ATOM 648 C C . ASP A 1 88 ? -14.277 -3.829 8.068 1.00 80.56 88 ASP A C 1
ATOM 650 O O . ASP A 1 88 ? -13.577 -3.497 7.106 1.00 80.56 88 ASP A O 1
ATOM 654 N N . PRO A 1 89 ? -15.599 -4.029 7.940 1.00 77.81 89 PRO A N 1
ATOM 655 C CA . PRO A 1 89 ? -16.314 -3.800 6.688 1.00 77.81 89 PRO A CA 1
ATOM 656 C C . PRO A 1 89 ? -16.285 -2.340 6.215 1.00 77.81 89 PRO A C 1
ATOM 658 O O . PRO A 1 89 ? -16.349 -2.106 5.007 1.00 77.81 89 PRO A O 1
ATOM 661 N N . ASP A 1 90 ? -16.144 -1.365 7.118 1.00 79.25 90 ASP A N 1
ATOM 662 C CA . ASP A 1 90 ? -16.095 0.059 6.759 1.00 79.25 90 ASP A CA 1
ATOM 663 C C . ASP A 1 90 ? -14.775 0.403 6.052 1.00 79.25 90 ASP A C 1
ATOM 665 O O . ASP A 1 90 ? -14.738 1.258 5.162 1.00 79.25 90 ASP A O 1
ATOM 669 N N . ALA A 1 91 ? -13.709 -0.358 6.332 1.00 79.19 91 ALA A N 1
ATOM 670 C CA . ALA A 1 91 ? -12.436 -0.258 5.619 1.00 79.19 91 ALA A CA 1
ATOM 671 C C . ALA A 1 91 ? -12.566 -0.553 4.110 1.00 79.19 91 ALA A C 1
ATOM 673 O O . ALA A 1 91 ? -11.709 -0.145 3.328 1.00 79.19 91 ALA A O 1
ATOM 674 N N . VAL A 1 92 ? -13.639 -1.224 3.664 1.00 76.69 92 VAL A N 1
ATOM 675 C CA . VAL A 1 92 ? -13.889 -1.484 2.236 1.00 76.69 92 VAL A CA 1
ATOM 676 C C . VAL A 1 92 ? -14.143 -0.185 1.469 1.00 76.69 92 VAL A C 1
ATOM 678 O O . VAL A 1 92 ? -13.656 -0.038 0.347 1.00 76.69 92 VAL A O 1
ATOM 681 N N . ALA A 1 93 ? -14.912 0.747 2.039 1.00 76.88 93 ALA A N 1
ATOM 682 C CA . ALA A 1 93 ? -15.231 2.012 1.378 1.00 76.88 93 ALA A CA 1
ATOM 683 C C . ALA A 1 93 ? -13.986 2.901 1.261 1.00 76.88 93 ALA A C 1
ATOM 685 O O . ALA A 1 93 ? -13.708 3.444 0.193 1.00 76.88 93 ALA A O 1
ATOM 686 N N . GLU A 1 94 ? -13.194 2.973 2.330 1.00 79.00 94 GLU A N 1
ATOM 687 C CA . GLU A 1 94 ? -11.930 3.712 2.351 1.00 79.00 94 GLU A CA 1
ATOM 688 C C . GLU A 1 94 ? -10.890 3.101 1.401 1.00 79.00 94 GLU A C 1
ATOM 690 O O . GLU A 1 94 ? -10.231 3.829 0.659 1.00 79.00 94 GLU A O 1
ATOM 695 N N . LEU A 1 95 ? -10.789 1.767 1.342 1.00 78.50 95 LEU A N 1
ATOM 696 C CA . LEU A 1 95 ? -9.910 1.084 0.393 1.00 78.50 95 LEU A CA 1
ATOM 697 C C . LEU A 1 95 ? -10.324 1.346 -1.062 1.00 78.50 95 LEU A C 1
ATOM 699 O O . LEU A 1 95 ? -9.458 1.556 -1.908 1.00 78.50 95 LEU A O 1
ATOM 703 N N . ARG A 1 96 ? -11.628 1.375 -1.371 1.00 73.88 96 ARG A N 1
ATOM 704 C CA . ARG A 1 96 ? -12.101 1.755 -2.715 1.00 73.88 96 ARG A CA 1
ATOM 705 C C . ARG A 1 96 ? -11.723 3.187 -3.066 1.00 73.88 96 ARG A C 1
ATOM 707 O O . ARG A 1 96 ? -11.199 3.395 -4.152 1.00 73.88 96 ARG A O 1
ATOM 714 N N . ALA A 1 97 ? -11.928 4.137 -2.155 1.00 78.12 97 ALA A N 1
ATOM 715 C CA . ALA A 1 97 ? -11.557 5.532 -2.386 1.00 78.12 97 ALA A CA 1
ATOM 716 C C . ALA A 1 97 ? -10.050 5.680 -2.660 1.00 78.12 97 ALA A C 1
ATOM 718 O O . ALA A 1 97 ? -9.654 6.421 -3.554 1.00 78.12 97 ALA A O 1
ATOM 719 N N . LEU A 1 98 ? -9.209 4.916 -1.952 1.00 75.75 98 LEU A N 1
ATOM 720 C CA . LEU A 1 98 ? -7.767 4.877 -2.206 1.00 75.75 98 LEU A CA 1
ATOM 721 C C . LEU A 1 98 ? -7.419 4.324 -3.587 1.00 75.75 98 LEU A C 1
ATOM 723 O O . LEU A 1 98 ? -6.562 4.882 -4.269 1.00 75.75 98 LEU A O 1
ATOM 727 N N . VAL A 1 99 ? -8.074 3.241 -4.005 1.00 72.62 99 VAL A N 1
ATOM 728 C CA . VAL A 1 99 ? -7.868 2.653 -5.336 1.00 72.62 99 VAL A CA 1
ATOM 729 C C . VAL A 1 99 ? -8.389 3.577 -6.441 1.00 72.62 99 VAL A C 1
ATOM 731 O O . VAL A 1 99 ? -7.774 3.656 -7.494 1.00 72.62 99 VAL A O 1
ATOM 734 N N . GLU A 1 100 ? -9.476 4.313 -6.229 1.00 72.19 100 GLU A N 1
ATOM 735 C CA . GLU A 1 100 ? -9.972 5.289 -7.211 1.00 72.19 100 GLU A CA 1
ATOM 736 C C . GLU A 1 100 ? -9.061 6.517 -7.332 1.00 72.19 100 GLU A C 1
ATOM 738 O O . GLU A 1 100 ? -8.845 7.023 -8.433 1.00 72.19 100 GLU A O 1
ATOM 743 N N . GLU A 1 101 ? -8.520 6.995 -6.212 1.00 69.94 101 GLU A N 1
ATOM 744 C CA . GLU A 1 101 ? -7.675 8.187 -6.175 1.00 69.94 101 GLU A CA 1
ATOM 745 C C . GLU A 1 101 ? -6.260 7.920 -6.694 1.00 69.94 101 GLU A C 1
ATOM 747 O O . GLU A 1 101 ? -5.694 8.746 -7.414 1.00 69.94 101 GLU A O 1
ATOM 752 N N . PHE A 1 102 ? -5.690 6.772 -6.328 1.00 66.75 102 PHE A N 1
ATOM 753 C CA . PHE A 1 102 ? -4.286 6.466 -6.578 1.00 66.75 102 PHE A CA 1
ATOM 754 C C . PHE A 1 102 ? -4.050 5.247 -7.461 1.00 66.75 102 PHE A C 1
ATOM 756 O O . PHE A 1 102 ? -2.919 5.021 -7.899 1.00 66.75 102 PHE A O 1
ATOM 763 N N . GLY A 1 103 ? -5.081 4.442 -7.711 1.00 57.38 103 GLY A N 1
ATOM 764 C CA . GLY A 1 103 ? -4.969 3.343 -8.650 1.00 57.38 103 GLY A CA 1
ATOM 765 C C . GLY A 1 103 ? -4.596 3.865 -10.034 1.00 57.38 103 GLY A C 1
ATOM 766 O O . GLY A 1 103 ? -4.921 5.007 -10.386 1.00 57.38 103 GLY A O 1
ATOM 767 N N . PRO A 1 104 ? -3.909 3.049 -10.851 1.00 50.28 104 PRO A N 1
ATOM 768 C CA . PRO A 1 104 ? -3.758 3.372 -12.258 1.00 50.28 104 PRO A CA 1
ATOM 769 C C . PRO A 1 104 ? -5.159 3.647 -12.796 1.00 50.28 104 PRO A C 1
ATOM 771 O O . PRO A 1 104 ? -6.043 2.796 -12.667 1.00 50.28 104 PRO A O 1
ATOM 774 N N . ARG A 1 105 ? -5.386 4.852 -13.340 1.00 48.47 105 ARG A N 1
ATOM 775 C CA . ARG A 1 105 ? -6.658 5.170 -13.992 1.00 48.47 105 ARG A CA 1
ATOM 776 C C . ARG A 1 105 ? -6.901 4.030 -14.963 1.00 48.47 105 ARG A C 1
ATOM 778 O O . ARG A 1 105 ? -6.111 3.854 -15.889 1.00 48.47 105 ARG A O 1
ATOM 785 N N . VAL A 1 106 ? -7.951 3.244 -14.740 1.00 46.81 106 VAL A N 1
ATOM 786 C CA . VAL A 1 106 ? -8.351 2.173 -15.654 1.00 46.81 106 VAL A CA 1
ATOM 787 C C . VAL A 1 106 ? -8.978 2.842 -16.881 1.00 46.81 106 VAL A C 1
ATOM 789 O O . VAL A 1 106 ? -10.159 2.707 -17.170 1.00 46.81 106 VAL A O 1
ATOM 792 N N . GLY A 1 107 ? -8.186 3.647 -17.586 1.00 47.34 107 GLY A N 1
ATOM 793 C CA . GLY A 1 107 ? -8.419 3.995 -18.967 1.00 47.34 107 GLY A CA 1
ATOM 794 C C . GLY A 1 107 ? -8.034 2.761 -19.756 1.00 47.34 107 GLY A C 1
ATOM 795 O O . GLY A 1 107 ? -6.867 2.571 -20.093 1.00 47.34 107 GLY A O 1
ATOM 796 N N . GLY A 1 108 ? -9.009 1.883 -19.994 1.00 49.84 108 GLY A N 1
ATOM 797 C CA . GLY A 1 108 ? -8.853 0.860 -21.016 1.00 49.84 108 GLY A CA 1
ATOM 798 C C . GLY A 1 108 ? -8.401 1.534 -22.310 1.00 49.84 108 GLY A C 1
ATOM 799 O O . GLY A 1 108 ? -8.847 2.636 -22.629 1.00 49.84 108 GLY A O 1
ATOM 800 N N . VAL A 1 109 ? -7.480 0.903 -23.035 1.00 54.81 109 VAL A N 1
ATOM 801 C CA . VAL A 1 109 ? -7.032 1.433 -24.324 1.00 54.81 109 VAL A CA 1
ATOM 802 C C . VAL A 1 109 ? -8.238 1.451 -25.263 1.00 54.81 109 VAL A C 1
ATOM 804 O O . VAL A 1 109 ? -8.713 0.400 -25.692 1.00 54.81 109 VAL A O 1
ATOM 807 N N . HIS A 1 110 ? -8.757 2.643 -25.541 1.00 50.28 110 HIS A N 1
ATOM 808 C CA . HIS A 1 110 ? -9.823 2.876 -26.504 1.00 50.28 110 HIS A CA 1
ATOM 809 C C . HIS A 1 110 ? -9.192 3.480 -27.755 1.00 50.28 110 HIS A C 1
ATOM 811 O O . HIS A 1 110 ? -8.612 4.562 -27.691 1.00 50.28 110 HIS A O 1
ATOM 817 N N . ASN A 1 111 ? -9.262 2.760 -28.871 1.00 52.47 111 ASN A N 1
ATOM 818 C CA . ASN A 1 111 ? -8.763 3.227 -30.155 1.00 52.47 111 ASN A CA 1
ATOM 819 C C . ASN A 1 111 ? -9.901 3.177 -31.169 1.00 52.47 111 ASN A C 1
ATOM 821 O O . ASN A 1 111 ? -10.533 2.135 -31.351 1.00 52.47 111 ASN A O 1
ATOM 825 N N . GLU A 1 112 ? -10.150 4.305 -31.816 1.00 64.75 112 GLU A N 1
ATOM 826 C CA . GLU A 1 112 ? -11.087 4.419 -32.921 1.00 64.75 112 GLU A CA 1
ATOM 827 C C . GLU A 1 112 ? -10.270 4.502 -34.215 1.00 64.75 112 GLU A C 1
ATOM 829 O O . GLU A 1 112 ? -9.603 5.500 -34.490 1.00 64.75 112 GLU A O 1
ATOM 834 N N . ILE A 1 113 ? -10.274 3.424 -35.002 1.00 62.69 113 ILE A N 1
ATOM 835 C CA . ILE A 1 113 ? -9.559 3.372 -36.281 1.00 62.69 113 ILE A CA 1
ATOM 836 C C . ILE A 1 113 ? -10.513 3.853 -37.371 1.00 62.69 113 ILE A C 1
ATOM 838 O O . ILE A 1 113 ? -11.255 3.063 -37.956 1.00 62.69 113 ILE A O 1
ATOM 842 N N . SER A 1 114 ? -10.488 5.156 -37.632 1.00 63.06 114 SER A N 1
ATOM 843 C CA . SER A 1 114 ? -11.389 5.801 -38.589 1.00 63.06 114 SER A CA 1
ATOM 844 C C . SER A 1 114 ? -10.645 6.193 -39.869 1.00 63.06 114 SER A C 1
ATOM 846 O O . SER A 1 114 ? -9.736 7.019 -39.862 1.00 63.06 114 SER A O 1
ATOM 848 N N . GLY A 1 115 ? -11.039 5.577 -40.988 1.00 61.31 115 GLY A N 1
ATOM 849 C CA . GLY A 1 115 ? -10.528 5.839 -42.335 1.00 61.31 115 GLY A CA 1
ATOM 850 C C . GLY A 1 115 ? -11.355 5.099 -43.393 1.00 61.31 115 GLY A C 1
ATOM 851 O O . GLY A 1 115 ? -11.822 3.990 -43.156 1.00 61.31 115 GLY A O 1
ATOM 852 N N . SER A 1 116 ? -11.566 5.706 -44.565 1.00 53.62 116 SER A N 1
ATOM 853 C CA . SER A 1 116 ? -12.352 5.116 -45.669 1.00 53.62 116 SER A CA 1
ATOM 854 C C . SER A 1 116 ? -11.598 4.039 -46.461 1.00 53.62 116 SER A C 1
ATOM 856 O O . SER A 1 116 ? -12.192 3.332 -47.276 1.00 53.62 116 SER A O 1
ATOM 858 N N . ALA A 1 117 ? -10.292 3.900 -46.227 1.00 59.59 117 ALA A N 1
ATOM 859 C CA . ALA A 1 117 ? -9.470 2.845 -46.795 1.00 59.59 117 ALA A CA 1
ATOM 860 C C . ALA A 1 117 ? -9.480 1.620 -45.872 1.00 59.59 117 ALA A C 1
ATOM 862 O O . ALA A 1 117 ? -9.226 1.726 -44.673 1.00 59.59 117 ALA A O 1
ATOM 863 N N . ARG A 1 118 ? -9.752 0.442 -46.444 1.00 62.09 118 ARG A N 1
ATOM 864 C CA . ARG A 1 118 ? -9.648 -0.844 -45.747 1.00 62.09 118 ARG A CA 1
ATOM 865 C C . ARG A 1 118 ? -8.248 -0.956 -45.134 1.00 62.09 118 ARG A C 1
ATOM 867 O O . ARG A 1 118 ? -7.262 -0.945 -45.863 1.00 62.09 118 ARG A O 1
ATOM 874 N N . VAL A 1 119 ? -8.164 -1.093 -43.813 1.00 61.78 119 VAL A N 1
ATOM 875 C CA . VAL A 1 119 ? -6.912 -1.439 -43.133 1.00 61.78 119 VAL A CA 1
ATOM 876 C C . VAL A 1 119 ? -6.490 -2.825 -43.623 1.00 61.78 119 VAL A C 1
ATOM 878 O O . VAL A 1 119 ? -7.168 -3.814 -43.353 1.00 61.78 119 VAL A O 1
ATOM 881 N N . THR A 1 120 ? -5.416 -2.900 -44.408 1.00 67.31 120 THR A N 1
ATOM 882 C CA . THR A 1 120 ? -4.903 -4.160 -44.978 1.00 67.31 120 THR A CA 1
ATOM 883 C C . THR A 1 120 ? -3.696 -4.722 -44.221 1.00 67.31 120 THR A C 1
ATOM 885 O O . THR A 1 120 ? -3.196 -5.780 -44.594 1.00 67.31 120 THR A O 1
ATOM 888 N N . GLY A 1 121 ? -3.219 -4.032 -43.177 1.00 70.19 121 GLY A N 1
ATOM 889 C CA . GLY A 1 121 ? -2.079 -4.440 -42.348 1.00 70.19 121 GLY A CA 1
ATOM 890 C C . GLY A 1 121 ? -2.470 -4.878 -40.932 1.00 70.19 121 GLY A C 1
ATOM 891 O O . GLY A 1 121 ? -3.592 -4.648 -40.483 1.00 70.19 121 GLY A O 1
ATOM 892 N N . THR A 1 122 ? -1.526 -5.496 -40.216 1.00 75.00 122 THR A N 1
ATOM 893 C CA . THR A 1 122 ? -1.699 -5.893 -38.811 1.00 75.00 122 THR A CA 1
ATOM 894 C C . THR A 1 122 ? -1.743 -4.665 -37.912 1.00 75.00 122 THR A C 1
ATOM 896 O O . THR A 1 122 ? -0.804 -3.871 -37.888 1.00 75.00 122 THR A O 1
ATOM 899 N N . VAL A 1 123 ? -2.811 -4.546 -37.127 1.00 68.56 123 VAL A N 1
ATOM 900 C CA . VAL A 1 123 ? -2.910 -3.556 -36.054 1.00 68.56 123 VAL A CA 1
ATOM 901 C C . VAL A 1 123 ? -2.567 -4.239 -34.741 1.00 68.56 123 VAL A C 1
ATOM 903 O O . VAL A 1 123 ? -3.186 -5.237 -34.376 1.00 68.56 123 VAL A O 1
ATOM 906 N N . VAL A 1 124 ? -1.590 -3.689 -34.024 1.00 65.38 124 VAL A N 1
ATOM 907 C CA . VAL A 1 124 ? -1.256 -4.114 -32.663 1.00 65.38 124 VAL A CA 1
ATOM 908 C C . VAL A 1 124 ? -1.642 -2.996 -31.709 1.00 65.38 124 VAL A C 1
ATOM 910 O O . VAL A 1 124 ? -1.136 -1.882 -31.815 1.00 65.38 124 VAL A O 1
ATOM 913 N N . GLN A 1 125 ? -2.541 -3.300 -30.775 1.00 63.94 125 GLN A N 1
ATOM 914 C CA . GLN A 1 125 ? -2.916 -2.406 -29.688 1.00 63.94 125 GLN A CA 1
ATOM 915 C C . GLN A 1 125 ? -2.446 -3.009 -28.369 1.00 63.94 125 GLN A C 1
ATOM 917 O O . GLN A 1 125 ? -2.789 -4.144 -28.045 1.00 63.94 125 GLN A O 1
ATOM 922 N N . ALA A 1 126 ? -1.682 -2.243 -27.598 1.00 55.44 126 ALA A N 1
ATOM 923 C CA . ALA A 1 126 ? -1.188 -2.672 -26.300 1.00 55.44 126 ALA A CA 1
ATOM 924 C C . ALA A 1 126 ? -1.204 -1.503 -25.310 1.00 55.44 126 ALA A C 1
ATOM 926 O O . ALA A 1 126 ? -0.950 -0.362 -25.686 1.00 55.44 126 ALA A O 1
ATOM 927 N N . HIS A 1 127 ? -1.524 -1.797 -24.048 1.00 47.62 127 HIS A N 1
ATOM 928 C CA . HIS A 1 127 ? -1.515 -0.815 -22.959 1.00 47.62 127 HIS A CA 1
ATOM 929 C C . HIS A 1 127 ? -0.102 -0.573 -22.420 1.00 47.62 127 HIS A C 1
ATOM 931 O O . HIS A 1 127 ? 0.310 0.560 -22.201 1.00 47.62 127 HIS A O 1
ATOM 937 N N . THR A 1 128 ? 0.666 -1.644 -22.241 1.00 57.81 128 THR A N 1
ATOM 938 C CA . THR A 1 128 ? 2.067 -1.581 -21.831 1.00 57.81 128 THR A CA 1
ATOM 939 C C . THR A 1 128 ? 2.818 -2.674 -22.565 1.00 57.81 128 THR A C 1
ATOM 941 O O . THR A 1 128 ? 2.339 -3.801 -22.674 1.00 57.81 128 THR A O 1
ATOM 944 N N . VAL A 1 129 ? 3.983 -2.322 -23.094 1.00 56.66 129 VAL A N 1
ATOM 945 C CA . VAL A 1 129 ? 4.850 -3.222 -23.843 1.00 56.66 129 VAL A CA 1
ATOM 946 C C . VAL A 1 129 ? 6.242 -3.124 -23.236 1.00 56.66 129 VAL A C 1
ATOM 948 O O . VAL A 1 129 ? 6.823 -2.043 -23.209 1.00 56.66 129 VAL A O 1
ATOM 951 N N . THR A 1 130 ? 6.787 -4.245 -22.774 1.00 52.66 130 THR A N 1
ATOM 952 C CA . THR A 1 130 ? 8.147 -4.337 -22.228 1.00 52.66 130 THR A CA 1
ATOM 953 C C . THR A 1 130 ? 8.968 -5.355 -23.022 1.00 52.66 130 THR A C 1
ATOM 955 O O . THR A 1 130 ? 8.430 -6.328 -23.544 1.00 52.66 130 THR A O 1
ATOM 958 N N . GLY A 1 131 ? 10.277 -5.108 -23.165 1.00 52.06 131 GLY A N 1
ATOM 959 C CA . GLY A 1 131 ? 11.211 -6.043 -23.815 1.00 52.06 131 GLY A CA 1
ATOM 960 C C . GLY A 1 131 ? 11.070 -6.188 -25.336 1.00 52.06 131 GLY A C 1
ATOM 961 O O . GLY A 1 131 ? 11.537 -7.172 -25.904 1.00 52.06 131 GLY A O 1
ATOM 962 N N . LEU A 1 132 ? 10.423 -5.239 -26.018 1.00 70.19 132 LEU A N 1
ATOM 963 C CA . LEU A 1 132 ? 10.103 -5.399 -27.433 1.00 70.19 132 LEU A CA 1
ATOM 964 C C . LEU A 1 132 ? 11.307 -5.096 -28.334 1.00 70.19 132 LEU A C 1
ATOM 966 O O . LEU A 1 132 ? 11.832 -3.985 -28.348 1.00 70.19 132 LEU A O 1
ATOM 970 N N . THR A 1 133 ? 11.724 -6.090 -29.115 1.00 66.31 133 THR A N 1
ATOM 971 C CA . THR A 1 133 ? 12.766 -5.957 -30.141 1.00 66.31 133 THR A CA 1
ATOM 972 C C . THR A 1 133 ? 12.092 -5.898 -31.510 1.00 66.31 133 THR A C 1
ATOM 974 O O . THR A 1 133 ? 11.591 -6.908 -32.003 1.00 66.31 133 THR A O 1
ATOM 977 N N . LEU A 1 134 ? 12.030 -4.710 -32.123 1.00 71.88 134 LEU A N 1
ATOM 978 C CA . LEU A 1 134 ? 11.488 -4.565 -33.477 1.00 71.88 134 LEU A CA 1
ATOM 979 C C . LEU A 1 134 ? 12.570 -4.886 -34.516 1.00 71.88 134 LEU A C 1
ATOM 981 O O . LEU A 1 134 ? 13.651 -4.295 -34.459 1.00 71.88 134 LEU A O 1
ATOM 985 N N . PRO A 1 135 ? 12.298 -5.778 -35.485 1.00 71.25 135 PRO A N 1
ATOM 986 C CA . PRO A 1 135 ? 13.199 -5.972 -36.609 1.00 71.25 135 PRO A CA 1
ATOM 987 C C . PRO A 1 135 ? 13.254 -4.702 -37.465 1.00 71.25 135 PRO A C 1
ATOM 989 O O . PRO A 1 135 ? 12.245 -4.019 -37.655 1.00 71.25 135 PRO A O 1
ATOM 992 N N . SER A 1 136 ? 14.434 -4.390 -38.003 1.00 65.81 136 SER A N 1
ATOM 993 C CA . SER A 1 136 ? 14.604 -3.270 -38.930 1.00 65.81 136 SER A CA 1
ATOM 994 C C . SER A 1 136 ? 13.724 -3.468 -40.172 1.00 65.81 136 SER A C 1
ATOM 996 O O . SER A 1 136 ? 13.635 -4.595 -40.675 1.00 65.81 136 SER A O 1
ATOM 998 N N .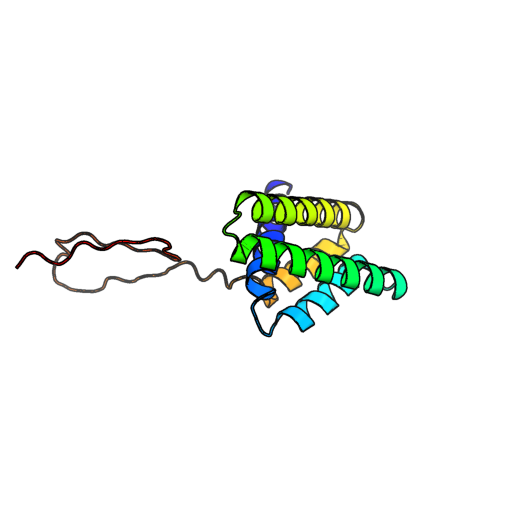 PRO A 1 137 ? 13.077 -2.405 -40.686 1.00 65.56 137 PRO A N 1
ATOM 999 C CA . PRO A 1 137 ? 12.246 -2.515 -41.875 1.00 65.56 137 PRO A CA 1
ATOM 1000 C C . PRO A 1 137 ? 13.096 -2.996 -43.053 1.00 65.56 137 PRO A C 1
ATOM 1002 O O . PRO A 1 137 ? 14.173 -2.460 -43.318 1.00 65.56 137 PRO A O 1
ATOM 1005 N N . ARG A 1 138 ? 12.621 -4.033 -43.748 1.00 64.50 138 ARG A N 1
ATOM 1006 C CA . ARG A 1 138 ? 13.207 -4.454 -45.023 1.00 64.50 138 ARG A CA 1
ATOM 1007 C C . ARG A 1 138 ? 12.746 -3.471 -46.100 1.00 64.50 138 ARG A C 1
ATOM 1009 O O . ARG A 1 138 ? 11.542 -3.259 -46.229 1.00 64.50 138 ARG A O 1
ATOM 1016 N N . ALA A 1 139 ? 13.717 -2.855 -46.773 1.00 65.69 139 ALA A N 1
ATOM 1017 C CA . ALA A 1 139 ? 13.523 -1.950 -47.906 1.00 65.69 139 ALA A CA 1
ATOM 1018 C C . ALA A 1 139 ? 12.994 -2.686 -49.143 1.00 65.69 139 ALA A C 1
ATOM 1020 O O . ALA A 1 139 ? 13.304 -3.894 -49.280 1.00 65.69 139 ALA A O 1
#

Sequence (139 aa):
MEPQLAALATSGATTPVGLMVSDGWAQARRRIAALFGRGDAARAEDAAGELERSRTELTLASDAGDADAVAAIRGEWEADLRRLVRRDPDAVAELRALVEEFGPRVGGVHNEISGSARVTGTVVQAHTVTGLTLPSPRA

Radius of gyration: 19.51 Å; chains: 1; bounding box: 37×25×65 Å